Protein AF-A0A8S3E485-F1 (afdb_monomer)

pLDDT: mean 90.95, std 9.3, range [52.62, 97.69]

Radius of gyration: 11.13 Å; Cα contacts (8 Å, |Δi|>4): 84; chains: 1; bounding box: 34×20×27 Å

Structure (mmCIF, N/CA/C/O backbone):
data_AF-A0A8S3E485-F1
#
_entry.id   AF-A0A8S3E485-F1
#
loop_
_atom_site.group_PDB
_atom_site.id
_atom_site.type_symbol
_atom_site.label_atom_id
_atom_site.label_alt_id
_atom_site.label_comp_id
_atom_site.label_asym_id
_atom_site.label_entity_id
_atom_site.label_seq_id
_atom_site.pdbx_PDB_ins_code
_atom_site.Cartn_x
_atom_site.Cartn_y
_atom_site.Cartn_z
_atom_site.occupancy
_atom_site.B_iso_or_equiv
_atom_site.auth_seq_id
_atom_site.auth_comp_id
_atom_site.auth_asym_id
_atom_site.auth_atom_id
_atom_site.pdbx_PDB_model_num
ATOM 1 N N . MET A 1 1 ? -25.567 -1.649 -8.057 1.00 56.69 1 MET A N 1
ATOM 2 C CA . MET A 1 1 ? -24.294 -1.669 -7.306 1.00 56.69 1 MET A CA 1
ATOM 3 C C . MET A 1 1 ? -23.371 -0.700 -8.015 1.00 56.69 1 MET A C 1
ATOM 5 O O . MET A 1 1 ? -23.122 -0.920 -9.191 1.00 56.69 1 MET A O 1
ATOM 9 N N . ASN A 1 2 ? -22.939 0.372 -7.354 1.00 83.12 2 ASN A N 1
ATOM 10 C CA . ASN A 1 2 ? -21.985 1.322 -7.927 1.00 83.12 2 ASN A CA 1
ATOM 11 C C . ASN A 1 2 ? -20.653 1.109 -7.209 1.00 83.12 2 ASN A C 1
ATOM 13 O O . ASN A 1 2 ? -20.612 1.164 -5.982 1.00 83.12 2 ASN A O 1
ATOM 17 N N . GLY A 1 3 ? -19.608 0.783 -7.965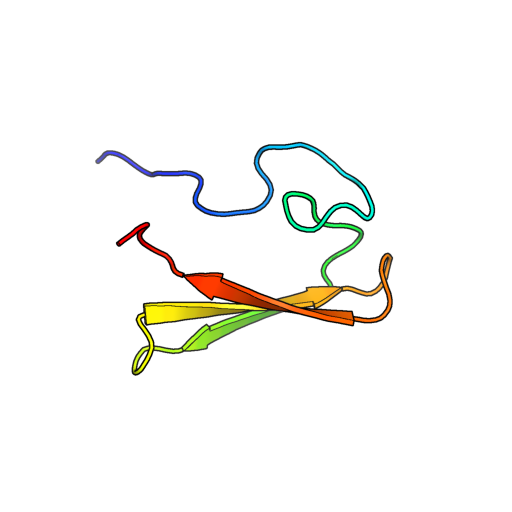 1.00 82.69 3 GLY A N 1
ATOM 18 C CA . GLY A 1 3 ? -18.236 0.747 -7.469 1.00 82.69 3 GLY A CA 1
ATOM 19 C C . GLY A 1 3 ? -17.536 2.061 -7.794 1.00 82.69 3 GLY A C 1
ATOM 20 O O . GLY A 1 3 ? -17.853 2.693 -8.799 1.00 82.69 3 GLY A O 1
ATOM 21 N N . GLU A 1 4 ? -16.587 2.455 -6.955 1.00 86.31 4 GLU A N 1
ATOM 22 C CA . GLU A 1 4 ? -15.773 3.653 -7.145 1.00 86.31 4 GLU A CA 1
ATOM 23 C C . GLU A 1 4 ? -14.295 3.265 -7.205 1.00 86.31 4 GLU A C 1
ATOM 25 O O . GLU A 1 4 ? -13.822 2.429 -6.430 1.00 86.31 4 GLU A O 1
ATOM 30 N N . VAL A 1 5 ? -13.559 3.878 -8.131 1.00 86.69 5 VAL A N 1
ATOM 31 C CA . VAL A 1 5 ? -12.102 3.756 -8.187 1.00 86.69 5 VAL A CA 1
ATOM 32 C C . VAL A 1 5 ? -11.506 4.800 -7.253 1.00 86.69 5 VAL A C 1
ATOM 34 O O . VAL A 1 5 ? -11.375 5.963 -7.616 1.00 86.69 5 VAL A O 1
ATOM 37 N N . VAL A 1 6 ? -11.127 4.370 -6.053 1.00 86.00 6 VAL A N 1
ATOM 38 C CA . VAL A 1 6 ? -10.543 5.251 -5.025 1.00 86.00 6 VAL A CA 1
ATOM 39 C C . VAL A 1 6 ? -9.021 5.394 -5.144 1.00 86.00 6 VAL A C 1
ATOM 41 O O . VAL A 1 6 ? -8.433 6.308 -4.577 1.00 86.00 6 VAL A O 1
ATOM 44 N N . VAL A 1 7 ? -8.356 4.497 -5.882 1.00 88.44 7 VAL A N 1
ATOM 45 C CA . VAL A 1 7 ? -6.894 4.485 -6.045 1.00 88.44 7 VAL A CA 1
ATOM 46 C C . VAL A 1 7 ? -6.490 3.857 -7.383 1.00 88.44 7 VAL A C 1
ATOM 48 O O . VAL A 1 7 ? -7.166 2.967 -7.892 1.00 88.44 7 VAL A O 1
ATOM 51 N N . GLY A 1 8 ? -5.380 4.319 -7.971 1.00 84.44 8 GLY A N 1
ATOM 52 C CA . GLY A 1 8 ? -4.798 3.738 -9.192 1.00 84.44 8 GLY A CA 1
ATOM 53 C C . GLY A 1 8 ? -5.441 4.173 -10.517 1.00 84.44 8 GLY A C 1
ATOM 54 O O . GLY A 1 8 ? -4.969 3.767 -11.576 1.00 84.44 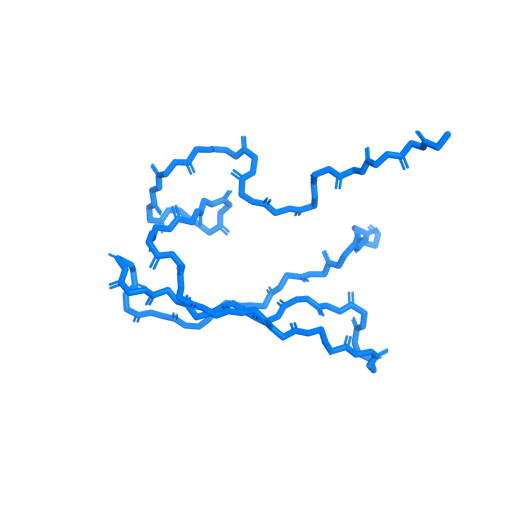8 GLY A O 1
ATOM 55 N N . GLY A 1 9 ? -6.465 5.035 -10.488 1.00 88.38 9 GLY A N 1
ATOM 56 C CA . GLY A 1 9 ? -7.190 5.498 -11.682 1.00 88.38 9 GLY A CA 1
ATOM 57 C C . GLY A 1 9 ? -6.396 6.393 -12.651 1.00 88.38 9 GLY A C 1
ATOM 58 O O . GLY A 1 9 ? -6.814 6.560 -13.790 1.00 88.38 9 GLY A O 1
ATOM 59 N N . ASN A 1 10 ? -5.236 6.928 -12.248 1.00 91.88 10 ASN A N 1
ATOM 60 C CA . ASN A 1 10 ? -4.423 7.861 -13.055 1.00 91.88 10 ASN A CA 1
ATOM 61 C C . ASN A 1 10 ? -3.283 7.186 -13.841 1.00 91.88 10 ASN A C 1
ATOM 63 O O . ASN A 1 10 ? -2.290 7.823 -14.209 1.00 91.88 10 ASN A O 1
ATOM 67 N N . GLY A 1 11 ? -3.394 5.877 -14.066 1.00 92.75 11 GLY A N 1
ATOM 68 C CA . GLY A 1 11 ? -2.382 5.094 -14.767 1.00 92.75 11 GLY A CA 1
ATOM 69 C C . GLY A 1 11 ? -1.107 4.844 -13.953 1.00 92.75 11 GLY A C 1
ATOM 70 O O . GLY A 1 11 ? -0.982 5.207 -12.780 1.00 92.75 11 GLY A O 1
ATOM 71 N N . ARG A 1 12 ? -0.151 4.167 -14.598 1.00 95.12 12 ARG A N 1
ATOM 72 C CA . ARG A 1 12 ? 1.109 3.749 -13.975 1.00 95.12 12 ARG A CA 1
ATOM 73 C C . ARG A 1 12 ? 2.111 4.903 -13.913 1.00 95.12 12 ARG A C 1
ATOM 75 O O . ARG A 1 12 ? 2.437 5.466 -14.953 1.00 95.12 12 ARG A O 1
ATOM 82 N N . GLY A 1 13 ? 2.687 5.164 -12.741 1.00 95.38 13 GLY A N 1
ATOM 83 C CA . GLY A 1 13 ? 3.739 6.172 -12.581 1.00 95.38 13 GLY A CA 1
ATOM 84 C C . GLY A 1 13 ? 4.217 6.340 -11.139 1.00 95.38 13 GLY A C 1
ATOM 85 O O . GLY A 1 13 ? 3.829 5.580 -10.255 1.00 95.38 13 GLY A O 1
ATOM 86 N N . ASN A 1 14 ? 5.096 7.314 -10.910 1.00 94.62 14 ASN A N 1
ATOM 87 C CA . ASN A 1 14 ? 5.710 7.593 -9.605 1.00 94.62 14 ASN A CA 1
ATOM 88 C C . ASN A 1 14 ? 5.032 8.743 -8.836 1.00 94.62 14 ASN A C 1
ATOM 90 O O . ASN A 1 14 ? 5.385 8.997 -7.682 1.00 94.62 14 ASN A O 1
ATOM 94 N N . GLY A 1 15 ? 4.043 9.414 -9.436 1.00 92.19 15 GLY A N 1
ATOM 95 C CA . GLY A 1 15 ? 3.254 10.445 -8.765 1.00 92.19 15 GLY A CA 1
ATOM 96 C C . GLY A 1 15 ? 2.512 9.910 -7.536 1.00 92.19 15 GLY A C 1
ATOM 97 O O . GLY A 1 15 ? 2.217 8.718 -7.433 1.00 92.19 15 GLY A O 1
ATOM 98 N N . LEU A 1 16 ? 2.185 10.793 -6.587 1.00 87.50 16 LEU A N 1
ATOM 99 C CA . LEU A 1 16 ? 1.417 10.419 -5.388 1.00 87.50 16 LEU A CA 1
ATOM 100 C C . LEU A 1 16 ? -0.002 9.949 -5.710 1.00 87.50 16 LEU A C 1
ATOM 102 O O . LEU A 1 16 ? -0.582 9.239 -4.906 1.00 87.50 16 LEU A O 1
ATOM 106 N N . HIS A 1 17 ? -0.532 10.321 -6.877 1.00 87.56 17 HIS A N 1
ATOM 107 C CA . HIS A 1 17 ? -1.849 9.923 -7.367 1.00 87.56 17 HIS A CA 1
ATOM 108 C C . HIS A 1 17 ? -1.799 8.734 -8.353 1.00 87.56 17 HIS A C 1
ATOM 110 O O . HIS A 1 17 ? -2.809 8.413 -8.980 1.00 87.56 17 HIS A O 1
ATOM 116 N N . GLN A 1 18 ? -0.630 8.104 -8.514 1.00 93.62 18 GLN A N 1
ATOM 117 C CA . GLN A 1 18 ? -0.368 6.969 -9.406 1.00 93.62 18 GLN A CA 1
ATOM 118 C C . GLN A 1 18 ? 0.223 5.793 -8.619 1.00 93.62 18 GLN A C 1
ATOM 120 O O . GLN A 1 18 ? 0.780 5.982 -7.539 1.00 93.62 18 GLN A O 1
ATOM 125 N N . LEU A 1 19 ? 0.129 4.587 -9.185 1.00 94.94 19 LEU A N 1
ATOM 126 C CA . LEU A 1 19 ? 0.748 3.373 -8.643 1.00 94.94 19 LEU A CA 1
ATOM 127 C C . LEU A 1 19 ? 1.728 2.760 -9.651 1.00 94.94 19 LEU A C 1
ATOM 129 O O . LEU A 1 19 ? 1.562 2.912 -10.863 1.00 94.94 19 LEU A O 1
ATOM 133 N N . ASN A 1 20 ? 2.726 2.015 -9.179 1.00 96.88 20 ASN A N 1
ATOM 134 C CA . ASN A 1 20 ? 3.671 1.299 -10.032 1.00 96.88 20 ASN A CA 1
ATOM 135 C C . ASN A 1 20 ? 4.049 -0.071 -9.458 1.00 96.88 20 ASN A C 1
ATOM 137 O O . ASN A 1 20 ? 4.788 -0.172 -8.480 1.00 96.88 20 ASN A O 1
ATOM 141 N N . ARG A 1 21 ? 3.590 -1.137 -10.133 1.00 95.88 21 ARG A N 1
ATOM 142 C CA . ARG A 1 21 ? 3.837 -2.546 -9.768 1.00 95.88 21 ARG A CA 1
ATOM 143 C C . ARG A 1 21 ? 3.553 -2.813 -8.281 1.00 95.88 21 ARG A C 1
ATOM 145 O O . ARG A 1 21 ? 4.454 -3.193 -7.536 1.00 95.88 21 ARG A O 1
ATOM 152 N N . SER A 1 22 ? 2.318 -2.572 -7.848 1.00 95.62 22 SER A N 1
ATOM 153 C CA . SER A 1 22 ? 1.875 -2.912 -6.493 1.00 95.62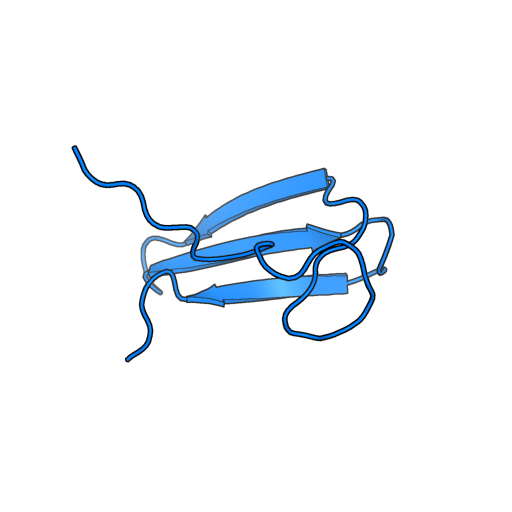 22 SER A CA 1
ATOM 154 C C . SER A 1 22 ? 1.920 -4.422 -6.264 1.00 95.62 22 SER A C 1
ATOM 156 O O . SER A 1 22 ? 1.599 -5.188 -7.173 1.00 95.62 22 SER A O 1
ATOM 158 N N . THR A 1 23 ? 2.331 -4.840 -5.069 1.00 97.19 23 THR A N 1
ATOM 159 C CA . THR A 1 23 ? 2.488 -6.259 -4.712 1.00 97.19 23 THR A CA 1
ATOM 160 C C . THR A 1 23 ? 1.474 -6.732 -3.687 1.00 97.19 23 THR A C 1
ATOM 162 O O . THR A 1 23 ? 1.135 -7.909 -3.693 1.00 97.19 23 THR A O 1
ATOM 165 N N . ASP A 1 24 ? 1.008 -5.841 -2.812 1.00 97.31 24 ASP A N 1
ATOM 166 C CA . ASP A 1 24 ? 0.071 -6.189 -1.746 1.00 97.31 24 ASP A CA 1
ATOM 167 C C . ASP A 1 24 ? -0.805 -4.991 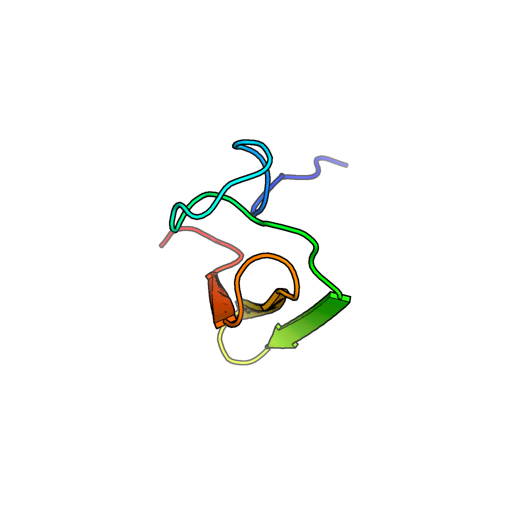-1.353 1.00 97.31 24 ASP A C 1
ATOM 169 O O . ASP A 1 24 ? -0.418 -3.832 -1.560 1.00 97.31 24 ASP A O 1
ATOM 173 N N . VAL A 1 25 ? -1.980 -5.284 -0.794 1.00 95.88 25 VAL A N 1
ATOM 174 C CA . VAL A 1 25 ? -2.952 -4.308 -0.301 1.00 95.88 25 VAL A CA 1
ATOM 175 C C . VAL A 1 25 ? -3.574 -4.770 1.015 1.00 95.88 25 VAL A C 1
ATOM 177 O O . VAL A 1 25 ? -4.108 -5.870 1.132 1.00 95.88 25 VAL A O 1
ATOM 180 N N . LEU A 1 26 ? -3.568 -3.876 1.999 1.00 97.25 26 LEU A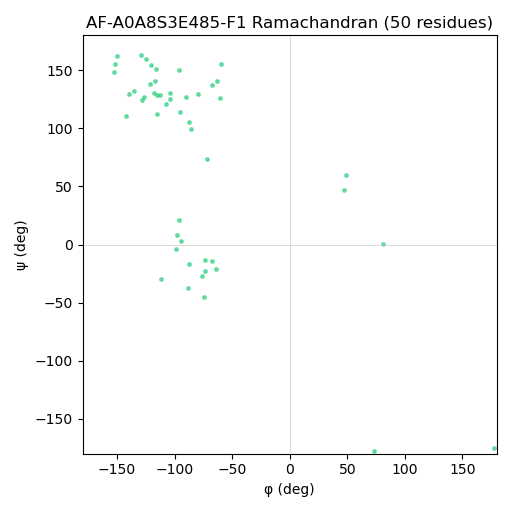 N 1
ATOM 181 C CA . LEU A 1 26 ? -4.223 -4.049 3.290 1.00 97.25 26 LEU A CA 1
ATOM 182 C C . LEU A 1 26 ? -5.317 -3.000 3.471 1.00 97.25 26 LEU A C 1
ATOM 184 O O . LEU A 1 26 ? -5.145 -1.836 3.113 1.00 97.25 26 LEU A O 1
ATOM 188 N N . ILE A 1 27 ? -6.440 -3.420 4.051 1.00 95.56 27 ILE A N 1
ATOM 189 C CA . ILE A 1 27 ? -7.514 -2.518 4.470 1.00 95.56 27 ILE A CA 1
ATOM 190 C C . ILE A 1 27 ? -7.303 -2.209 5.946 1.00 95.56 27 ILE A C 1
ATOM 192 O O . ILE A 1 27 ? -7.453 -3.091 6.794 1.00 95.56 27 ILE A O 1
ATOM 196 N N . ASP A 1 28 ? -7.008 -0.951 6.245 1.00 95.75 28 ASP A N 1
ATOM 197 C CA . ASP A 1 28 ? -7.051 -0.432 7.601 1.00 95.75 28 ASP A CA 1
ATOM 198 C C . ASP A 1 28 ? -8.476 0.050 7.896 1.00 95.75 28 ASP A C 1
ATOM 200 O O . ASP A 1 28 ? -8.936 1.076 7.389 1.00 95.75 28 ASP A O 1
ATOM 204 N N . LYS A 1 29 ? -9.195 -0.735 8.704 1.00 95.12 29 LYS A N 1
ATOM 205 C CA . LYS A 1 29 ? -10.577 -0.438 9.101 1.00 95.12 29 LYS A CA 1
ATOM 206 C C . LYS A 1 29 ? -10.671 0.698 10.118 1.00 95.12 29 LYS A C 1
ATOM 208 O O . LYS A 1 29 ? -11.739 1.290 10.219 1.00 95.12 29 LYS A O 1
ATOM 213 N N . GLU A 1 30 ? -9.608 0.972 10.87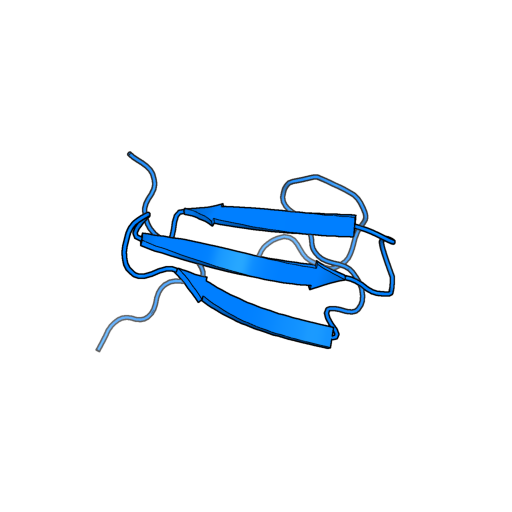3 1.00 96.06 30 GLU A N 1
ATOM 214 C CA . GLU A 1 30 ? -9.600 2.026 11.890 1.00 96.06 30 GLU A CA 1
ATOM 215 C C . GLU A 1 30 ? -9.533 3.403 11.229 1.00 96.06 30 GLU A C 1
ATOM 217 O O . GLU A 1 30 ? -10.313 4.292 11.562 1.00 96.06 30 GLU A O 1
ATOM 222 N N . SER A 1 31 ? -8.659 3.556 10.231 1.00 94.50 31 SER A N 1
ATOM 223 C CA . SER A 1 31 ? -8.502 4.814 9.490 1.00 94.50 31 SER A CA 1
ATOM 224 C C . SER A 1 31 ? -9.320 4.906 8.193 1.00 94.50 31 SER A C 1
ATOM 226 O O . SER A 1 31 ? -9.191 5.889 7.466 1.00 94.50 31 SER A O 1
ATOM 228 N N . ASP A 1 32 ? -10.138 3.893 7.883 1.00 93.69 32 ASP A N 1
ATOM 229 C CA . ASP A 1 32 ? -10.868 3.732 6.611 1.00 93.69 32 ASP A CA 1
ATOM 230 C C . ASP A 1 32 ? -9.972 3.963 5.377 1.00 93.69 32 ASP A C 1
ATOM 232 O O . ASP A 1 32 ? -10.311 4.691 4.436 1.00 93.69 32 ASP A O 1
ATOM 236 N N . SER A 1 33 ? -8.786 3.350 5.389 1.00 94.88 33 SER A N 1
ATOM 237 C CA . SER A 1 33 ? -7.755 3.549 4.370 1.00 94.88 33 SER A CA 1
ATOM 238 C C . SER A 1 33 ? -7.225 2.238 3.785 1.00 94.88 33 SER A C 1
ATOM 240 O O . SER A 1 33 ? -7.428 1.143 4.310 1.00 94.88 33 SER A O 1
ATOM 242 N N . LEU A 1 34 ? -6.565 2.355 2.637 1.00 94.69 34 LEU A N 1
ATOM 243 C CA . LEU A 1 34 ? -5.810 1.300 1.978 1.00 94.69 34 LEU A CA 1
ATOM 244 C C . LEU A 1 34 ? -4.325 1.554 2.197 1.00 94.69 34 LEU A C 1
ATOM 246 O O . LEU A 1 34 ? -3.841 2.652 1.922 1.00 94.69 34 LEU A O 1
ATOM 250 N N . ILE A 1 35 ? -3.604 0.530 2.633 1.00 96.62 35 ILE A N 1
ATOM 251 C CA . ILE A 1 35 ? -2.144 0.517 2.676 1.00 96.62 35 ILE A CA 1
ATOM 252 C C . ILE A 1 35 ? -1.663 -0.346 1.517 1.00 96.62 35 ILE A C 1
ATOM 254 O O . ILE A 1 35 ? -2.098 -1.487 1.375 1.00 96.62 35 ILE A O 1
ATOM 258 N N . ILE A 1 36 ? -0.796 0.204 0.670 1.00 96.31 36 ILE A N 1
ATOM 259 C CA . ILE A 1 36 ? -0.373 -0.434 -0.579 1.00 96.31 36 ILE A CA 1
ATOM 260 C C . ILE A 1 36 ? 1.150 -0.497 -0.619 1.00 96.31 36 ILE A C 1
ATOM 262 O O . ILE A 1 36 ? 1.826 0.526 -0.480 1.00 96.31 36 ILE A O 1
ATOM 266 N N . CYS A 1 37 ? 1.676 -1.699 -0.851 1.00 97.69 37 CYS A N 1
ATOM 267 C CA . CYS A 1 37 ? 3.097 -1.936 -1.088 1.00 97.69 37 CYS A CA 1
ATOM 268 C C . CYS A 1 37 ? 3.390 -1.835 -2.586 1.00 97.69 37 CYS A C 1
ATOM 270 O O . CYS A 1 37 ? 2.748 -2.510 -3.396 1.00 97.69 37 CYS A O 1
ATOM 272 N N . GLU A 1 38 ? 4.362 -1.009 -2.966 1.00 97.12 38 GLU A N 1
ATOM 273 C CA . GLU A 1 38 ? 4.779 -0.832 -4.354 1.00 97.12 38 GLU A CA 1
ATOM 274 C C . GLU A 1 38 ? 6.202 -1.372 -4.566 1.00 97.12 38 GLU A C 1
ATOM 276 O O . GLU A 1 38 ? 7.133 -1.031 -3.841 1.00 97.12 38 GLU A O 1
ATOM 281 N N . TYR A 1 39 ? 6.381 -2.230 -5.575 1.00 96.94 39 TYR A N 1
ATOM 282 C CA . TYR A 1 39 ? 7.706 -2.702 -5.995 1.00 96.94 39 TYR A CA 1
ATOM 283 C C . TYR A 1 39 ? 8.328 -1.769 -7.040 1.00 96.94 39 TYR A C 1
ATOM 285 O O . TYR A 1 39 ? 9.533 -1.537 -7.045 1.00 96.94 39 TYR A O 1
ATOM 293 N N . GLY A 1 40 ? 7.508 -1.225 -7.946 1.00 96.69 40 GLY A N 1
ATOM 294 C CA . GLY A 1 40 ? 7.973 -0.356 -9.030 1.00 96.69 40 GLY A CA 1
ATOM 295 C C . GLY A 1 40 ? 8.305 1.058 -8.559 1.00 96.69 40 GLY A C 1
ATOM 296 O O . GLY A 1 40 ? 9.152 1.718 -9.155 1.00 96.69 40 GLY A O 1
ATOM 297 N N . ASN A 1 41 ? 7.660 1.499 -7.481 1.00 95.62 41 ASN A N 1
ATOM 298 C CA . ASN A 1 41 ? 8.084 2.630 -6.668 1.00 95.62 41 ASN A CA 1
ATOM 299 C C . ASN A 1 41 ? 8.436 2.044 -5.297 1.00 95.62 41 ASN A C 1
AT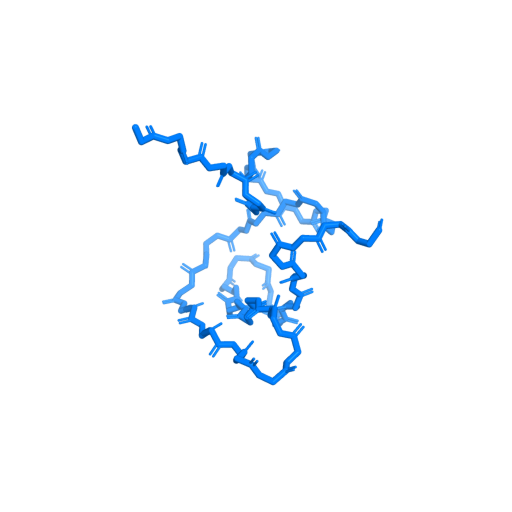OM 301 O O . ASN A 1 41 ? 7.506 1.581 -4.656 1.00 95.62 41 ASN A O 1
ATOM 305 N N . PRO A 1 42 ? 9.696 2.024 -4.832 1.00 95.56 42 PRO A N 1
ATOM 306 C CA . PRO A 1 42 ? 10.074 1.361 -3.579 1.00 95.56 42 PRO A CA 1
ATOM 307 C C . PRO A 1 42 ? 9.551 2.139 -2.359 1.00 95.56 42 PRO A C 1
ATOM 309 O O . PRO A 1 42 ? 10.293 2.844 -1.677 1.00 95.56 42 PRO A O 1
ATOM 312 N N . ARG A 1 43 ? 8.239 2.068 -2.127 1.00 96.00 43 ARG A N 1
ATOM 313 C CA . ARG A 1 43 ? 7.495 2.813 -1.112 1.00 96.00 43 ARG A CA 1
ATOM 314 C C . ARG A 1 43 ? 6.286 2.017 -0.626 1.00 96.00 43 ARG A C 1
ATOM 316 O O . ARG A 1 43 ? 5.792 1.113 -1.298 1.00 96.00 43 ARG A O 1
ATOM 323 N N . VAL A 1 44 ? 5.780 2.435 0.527 1.00 96.75 44 VAL A N 1
ATOM 324 C CA . VAL A 1 44 ? 4.464 2.056 1.044 1.00 96.75 44 VAL A CA 1
ATOM 325 C C . VAL A 1 44 ? 3.625 3.327 1.104 1.00 96.75 44 VAL A C 1
ATOM 327 O O . VAL A 1 44 ? 4.081 4.336 1.641 1.00 96.75 44 VAL A O 1
ATOM 330 N N . VAL A 1 45 ? 2.422 3.302 0.531 1.00 94.75 45 VAL A N 1
ATOM 331 C CA . VAL A 1 45 ? 1.497 4.449 0.532 1.00 94.75 45 VAL A CA 1
ATOM 332 C C . VAL A 1 45 ? 0.224 4.122 1.295 1.00 94.75 45 VAL A C 1
ATOM 334 O O . VAL A 1 45 ? -0.213 2.973 1.322 1.00 94.75 45 VAL A O 1
ATOM 337 N N . ARG A 1 46 ? -0.390 5.151 1.886 1.00 94.19 46 ARG A N 1
ATOM 338 C CA . ARG A 1 46 ? -1.708 5.071 2.521 1.00 94.19 46 ARG A CA 1
ATOM 339 C C . ARG A 1 46 ? -2.686 5.994 1.803 1.00 94.19 46 ARG A C 1
ATOM 341 O O . ARG A 1 46 ? -2.370 7.162 1.596 1.00 94.19 46 ARG A O 1
ATOM 348 N N . TRP A 1 47 ? -3.856 5.472 1.449 1.00 92.25 47 TRP A N 1
ATOM 349 C CA . TRP A 1 47 ? -4.910 6.185 0.726 1.00 92.25 47 TRP A CA 1
ATOM 350 C C . TRP A 1 47 ? -6.243 6.044 1.446 1.00 92.25 47 TRP A C 1
ATOM 352 O O . TRP A 1 47 ? -6.702 4.928 1.667 1.00 92.25 47 TRP A O 1
ATOM 362 N N . PHE A 1 48 ? -6.887 7.154 1.791 1.00 91.19 48 PHE A N 1
ATOM 363 C CA . PHE A 1 48 ? -8.233 7.110 2.360 1.00 91.19 48 PHE A CA 1
ATOM 364 C C . PHE A 1 48 ? -9.235 6.629 1.310 1.00 91.19 48 PHE A C 1
ATOM 366 O O . PHE A 1 48 ? -9.177 7.046 0.154 1.00 91.19 48 PHE A O 1
ATOM 373 N N . ARG A 1 49 ? -10.160 5.747 1.705 1.00 88.00 49 ARG A N 1
ATOM 374 C CA . ARG A 1 49 ? -11.196 5.237 0.789 1.00 88.00 49 ARG A CA 1
ATOM 375 C C . ARG A 1 49 ? -12.272 6.271 0.478 1.00 88.00 49 ARG A C 1
ATOM 377 O O . ARG A 1 49 ? -13.079 6.057 -0.418 1.00 88.00 49 ARG A O 1
ATOM 384 N N . ARG A 1 50 ? -12.308 7.361 1.238 1.00 82.69 50 ARG A N 1
ATOM 385 C CA . ARG A 1 50 ? -13.201 8.493 1.035 1.00 82.69 50 ARG A CA 1
ATOM 386 C C . ARG A 1 50 ? -12.388 9.764 1.1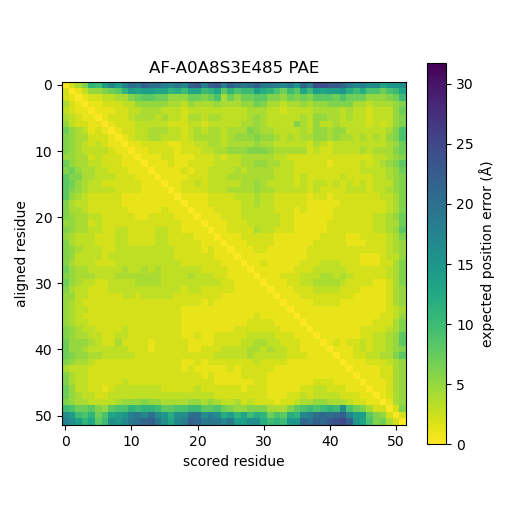82 1.00 82.69 50 ARG A C 1
ATOM 388 O O . ARG A 1 50 ? -11.631 9.907 2.141 1.00 82.69 50 ARG A O 1
ATOM 395 N N . SER A 1 51 ? -12.551 10.672 0.234 1.00 64.06 51 SER A N 1
ATOM 396 C CA . SER A 1 51 ? -12.190 12.069 0.434 1.00 64.06 51 SER A CA 1
ATOM 397 C C . SER A 1 51 ? -13.031 12.5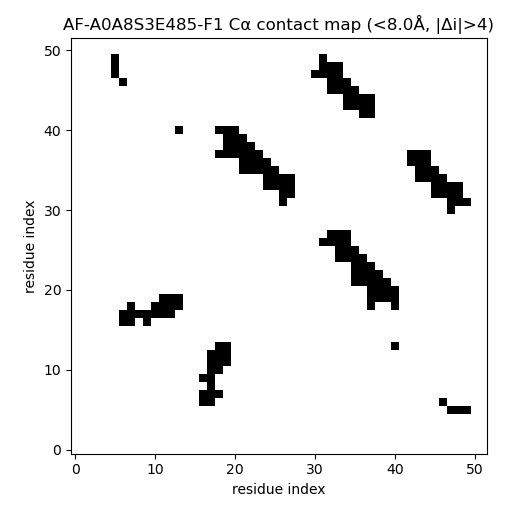86 1.602 1.00 64.06 51 SER A C 1
ATOM 399 O O . SER A 1 51 ? -14.250 12.401 1.590 1.00 64.06 51 SER A O 1
ATOM 401 N N . GLY A 1 52 ? -12.388 13.156 2.623 1.00 52.62 52 GLY A N 1
ATOM 402 C CA . GLY A 1 52 ? -13.096 14.012 3.577 1.00 52.62 52 GLY A CA 1
ATOM 403 C C . GLY A 1 52 ? -13.718 15.212 2.876 1.00 52.62 52 GLY A C 1
ATOM 404 O O . GLY A 1 52 ? -13.172 15.615 1.822 1.00 52.62 52 GLY A O 1
#

Nearest PDB structures (foldseek):
  4raa-assembly1_A-2  TM=7.922E-01  e=3.445E+00  Bacteroides fragilis NCTC 9343
  8ctg-assembly1_C  TM=7.836E-01  e=8.016E+00  Homo sapiens
  4lmq-assembly1_D  TM=6.334E-01  e=5.087E+00  Homo sapiens
  1wii-assembly1_A  TM=4.382E-01  e=7.040E+00  Mus musculus

Organism: NCBI:txid392030

Solvent-accessible surface area (backbone atoms only — not comparable to full-atom values): 3316 Å² total; per-residue (Å²): 138,87,87,79,82,70,69,53,78,70,44,79,43,83,51,93,69,29,42,27,62,67,77,50,79,44,78,41,79,87,75,48,23,38,39,37,40,26,66,68,41,91,48,76,49,78,44,54,67,58,84,129

Secondary structure (DSSP, 8-state):
------SSTT-BSSSTT-B-SEEEEEEETTTTEEEEEETTTTEEEEEESS--

Foldseek 3Di:
DDDDDQAQPVDDDDDLRHAHQWDDWDQDPVQCWIWIQHPRHRDIDIGHSDDD

Mean predicted aligned error: 3.55 Å

Sequence (52 aa):
MNGEVVVGGNGRGNGLHQLNRSTDVLIDKESDSLIICEYGNPRVVRWFRRSG